Protein AF-K1SEP2-F1 (afdb_monomer_lite)

Foldseek 3Di:
DPPPPAADEDEFDDDPRNVVVQVVCVVVVRHFVVVVDPPDPDQWTADPVNRYIYD

Structure (mmCIF, N/CA/C/O backbone):
data_AF-K1SEP2-F1
#
_entry.id   AF-K1SEP2-F1
#
loop_
_atom_site.group_PDB
_atom_site.id
_atom_site.type_symbol
_atom_site.label_atom_id
_atom_site.label_alt_id
_atom_site.label_comp_id
_atom_site.label_asym_id
_atom_site.label_entity_id
_atom_site.label_seq_id
_atom_site.pdbx_PDB_ins_code
_atom_site.Cartn_x
_atom_site.Cartn_y
_atom_site.Cartn_z
_atom_site.occupancy
_atom_site.B_iso_or_equiv
_atom_site.auth_seq_id
_atom_site.auth_comp_id
_atom_site.auth_asym_id
_atom_site.auth_atom_id
_atom_site.pdbx_PDB_model_num
ATOM 1 N N . MET A 1 1 ? -24.695 -0.283 16.612 1.00 45.72 1 MET A N 1
ATOM 2 C CA . MET A 1 1 ? -23.534 -1.176 16.430 1.00 45.72 1 MET A CA 1
ATOM 3 C C . MET A 1 1 ? -22.470 -0.371 15.707 1.00 45.72 1 MET A C 1
ATOM 5 O O . MET A 1 1 ? -22.531 -0.256 14.492 1.00 45.72 1 MET A O 1
ATOM 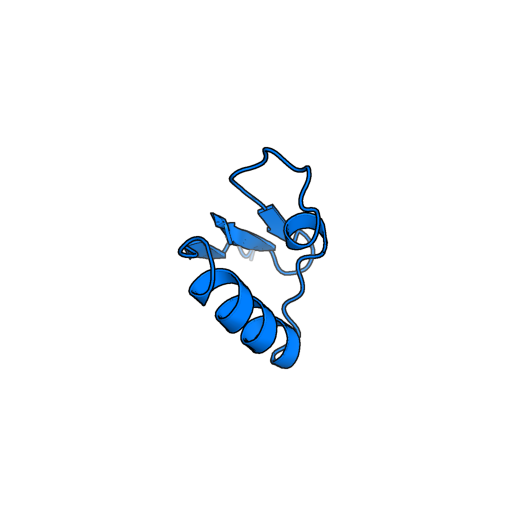9 N N . GLU A 1 2 ? -21.586 0.297 16.448 1.00 54.50 2 GLU A N 1
ATOM 10 C CA . GLU A 1 2 ? -20.461 1.008 15.835 1.00 54.50 2 GLU A CA 1
ATOM 11 C C . GLU A 1 2 ? -19.425 -0.026 15.402 1.00 54.50 2 GLU A C 1
ATOM 13 O O . GLU A 1 2 ? -18.746 -0.641 16.225 1.00 54.50 2 GLU A O 1
ATOM 18 N N . V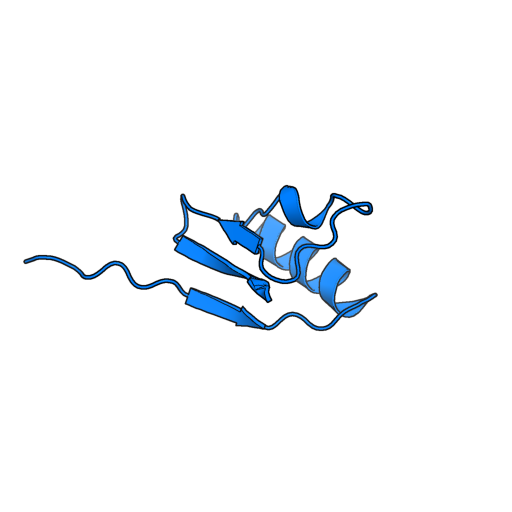AL A 1 3 ? -19.346 -0.275 14.098 1.00 61.19 3 VAL A N 1
ATOM 19 C CA . VAL A 1 3 ? -18.286 -1.104 13.532 1.00 61.19 3 VAL A CA 1
ATOM 20 C C . VAL A 1 3 ? -17.035 -0.230 13.535 1.00 61.19 3 VAL A C 1
ATOM 22 O O . VAL A 1 3 ? -16.910 0.672 12.709 1.00 61.19 3 VAL A O 1
ATOM 25 N N . PHE A 1 4 ? -16.128 -0.435 14.496 1.00 61.47 4 PHE A N 1
ATOM 26 C CA . PHE A 1 4 ? -14.813 0.210 14.478 1.00 61.47 4 PHE A CA 1
ATOM 27 C C . PHE A 1 4 ? -14.118 -0.177 13.173 1.00 61.47 4 PHE A C 1
ATOM 29 O O . PHE A 1 4 ? -13.619 -1.292 13.017 1.00 61.47 4 PHE A O 1
ATOM 36 N N . MET A 1 5 ? -14.133 0.738 12.212 1.00 67.25 5 MET A N 1
ATOM 37 C CA . MET A 1 5 ? -13.591 0.508 10.884 1.00 67.25 5 MET A CA 1
ATOM 38 C C . MET A 1 5 ? -12.065 0.634 10.992 1.00 67.25 5 MET A C 1
ATOM 40 O O . MET A 1 5 ? -11.497 1.722 10.889 1.00 67.25 5 MET A O 1
ATOM 44 N N . LYS A 1 6 ? -11.424 -0.484 11.346 1.00 86.69 6 LYS A N 1
ATOM 45 C CA . LYS A 1 6 ? -9.976 -0.593 11.544 1.00 86.69 6 LYS A CA 1
ATOM 46 C C . LYS A 1 6 ? -9.257 -0.518 10.203 1.00 86.69 6 LYS A C 1
ATOM 48 O O . LYS A 1 6 ? -9.710 -1.098 9.223 1.00 86.69 6 LYS A O 1
ATOM 53 N N . TYR A 1 7 ? -8.110 0.152 10.202 1.00 89.88 7 TYR A N 1
ATOM 54 C CA . TYR A 1 7 ? -7.217 0.147 9.053 1.00 89.88 7 TYR A CA 1
ATOM 55 C C . TYR A 1 7 ? -6.580 -1.227 8.883 1.00 89.88 7 TYR A C 1
ATOM 57 O O . TYR A 1 7 ? -6.092 -1.807 9.859 1.00 89.88 7 TYR A O 1
ATOM 65 N N . ILE A 1 8 ? -6.543 -1.717 7.646 1.00 90.50 8 ILE A N 1
ATOM 66 C CA . ILE A 1 8 ? -5.716 -2.868 7.288 1.00 90.50 8 ILE A CA 1
ATOM 67 C C . ILE A 1 8 ? -4.368 -2.329 6.832 1.00 90.50 8 ILE A C 1
ATOM 69 O O . ILE A 1 8 ? -4.282 -1.539 5.893 1.00 90.50 8 ILE A O 1
ATOM 73 N N . THR A 1 9 ? -3.313 -2.755 7.516 1.00 91.19 9 THR A N 1
ATOM 74 C CA . THR A 1 9 ? -1.947 -2.346 7.207 1.00 91.19 9 THR A CA 1
ATOM 75 C C . THR A 1 9 ? -1.240 -3.453 6.426 1.00 91.19 9 THR A C 1
ATOM 77 O O . THR A 1 9 ? -1.125 -4.576 6.915 1.00 91.19 9 THR A O 1
ATOM 80 N N . ILE A 1 10 ? -0.746 -3.134 5.232 1.00 90.00 10 ILE A N 1
ATOM 81 C CA . ILE A 1 10 ? -0.028 -4.036 4.328 1.00 90.00 10 ILE A CA 1
ATOM 82 C C . ILE A 1 10 ? 1.437 -3.591 4.267 1.00 90.00 10 ILE A C 1
ATOM 84 O O . ILE A 1 10 ? 1.737 -2.486 3.821 1.00 90.00 10 ILE A O 1
ATOM 88 N N . ALA A 1 11 ? 2.347 -4.458 4.710 1.00 91.75 11 ALA A N 1
ATOM 89 C CA . ALA A 1 11 ? 3.785 -4.224 4.601 1.00 91.75 11 ALA A CA 1
ATOM 90 C C . ALA A 1 11 ? 4.257 -4.546 3.177 1.00 91.75 11 ALA A C 1
ATOM 92 O O . ALA A 1 11 ? 4.080 -5.678 2.711 1.00 91.75 11 ALA A O 1
ATOM 93 N N . LEU A 1 12 ? 4.866 -3.586 2.484 1.00 88.31 12 LEU A N 1
ATOM 94 C CA . LEU A 1 12 ? 5.377 -3.771 1.128 1.00 88.31 12 LEU A CA 1
ATOM 95 C C . LEU A 1 12 ? 6.906 -3.683 1.100 1.00 88.31 12 LEU A C 1
ATOM 97 O O . LEU A 1 12 ? 7.526 -2.726 1.551 1.00 88.31 12 LEU A O 1
ATOM 101 N N . ALA A 1 13 ? 7.542 -4.686 0.495 1.00 86.00 13 ALA A N 1
ATOM 102 C CA . ALA A 1 13 ? 8.981 -4.660 0.258 1.00 86.00 13 ALA A CA 1
ATOM 103 C C . ALA A 1 13 ? 9.340 -3.637 -0.834 1.00 86.00 13 ALA A C 1
ATOM 105 O O . ALA A 1 13 ? 8.668 -3.559 -1.859 1.00 86.00 13 ALA A O 1
ATOM 106 N N . LYS A 1 14 ? 10.447 -2.899 -0.679 1.00 83.12 14 LYS A N 1
ATOM 107 C CA . LYS A 1 14 ? 10.907 -1.917 -1.679 1.00 83.12 14 LYS A CA 1
ATOM 108 C C . LYS A 1 14 ? 11.326 -2.549 -3.017 1.00 83.12 14 LYS A C 1
ATOM 110 O O . LYS A 1 14 ? 11.676 -3.723 -3.121 1.00 83.12 14 LYS A O 1
ATOM 115 N N . GLY A 1 15 ? 11.372 -1.716 -4.058 1.00 85.56 15 GLY A N 1
ATOM 116 C CA . GLY A 1 15 ? 11.975 -2.060 -5.347 1.00 85.56 15 GLY A CA 1
ATOM 117 C C . GLY A 1 15 ? 11.029 -2.811 -6.285 1.00 85.56 15 GLY A C 1
ATOM 118 O O . GLY A 1 15 ? 9.911 -2.366 -6.533 1.00 85.56 15 GLY A O 1
ATOM 119 N N . ARG A 1 16 ? 11.501 -3.918 -6.878 1.00 89.31 16 ARG A N 1
ATOM 120 C CA . ARG A 1 16 ? 10.745 -4.667 -7.904 1.00 89.31 16 ARG A CA 1
ATOM 121 C C . ARG A 1 16 ? 9.470 -5.303 -7.349 1.00 89.31 16 ARG A C 1
ATOM 123 O O . ARG A 1 16 ? 8.442 -5.238 -8.013 1.00 89.31 16 ARG A O 1
ATOM 130 N N . LEU A 1 17 ? 9.543 -5.850 -6.134 1.00 89.50 17 LEU 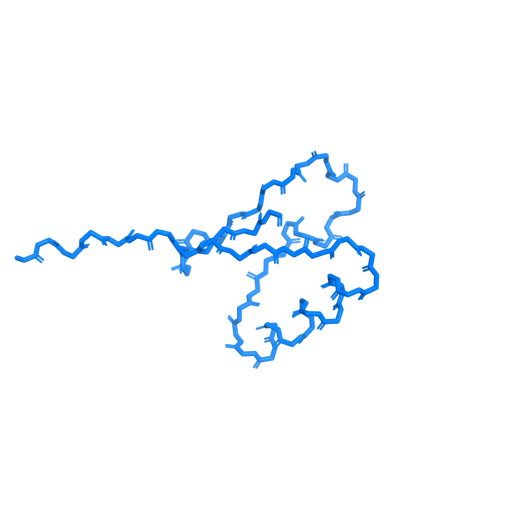A N 1
ATOM 131 C CA . LEU A 1 17 ? 8.410 -6.512 -5.487 1.00 89.50 17 LEU A CA 1
ATOM 132 C C . LEU A 1 17 ? 7.273 -5.525 -5.201 1.00 89.50 17 LEU A C 1
ATOM 134 O O . LEU A 1 17 ? 6.148 -5.811 -5.585 1.00 89.50 17 LEU A O 1
ATOM 138 N N . ALA A 1 18 ? 7.561 -4.331 -4.663 1.00 86.69 18 ALA A N 1
ATOM 139 C CA . ALA A 1 18 ? 6.548 -3.279 -4.498 1.00 86.69 18 ALA A CA 1
ATOM 140 C C . ALA A 1 18 ? 5.790 -2.991 -5.798 1.00 86.69 18 ALA A C 1
ATOM 142 O O . ALA A 1 18 ? 4.567 -2.941 -5.792 1.00 86.69 18 ALA A O 1
ATOM 143 N N . LYS A 1 19 ? 6.503 -2.833 -6.921 1.00 85.94 19 LYS A N 1
ATOM 144 C CA . LYS A 1 19 ? 5.871 -2.526 -8.214 1.00 85.94 19 LYS A CA 1
ATOM 145 C C . LYS A 1 19 ? 4.954 -3.650 -8.693 1.00 85.94 19 LYS A C 1
ATOM 147 O O . LYS A 1 19 ? 3.873 -3.374 -9.196 1.00 85.94 19 LYS A O 1
ATOM 152 N N . GLN A 1 20 ? 5.386 -4.900 -8.536 1.00 90.88 20 GLN A N 1
ATOM 153 C CA . GLN A 1 20 ? 4.591 -6.065 -8.926 1.00 90.88 20 GLN A CA 1
ATOM 154 C C . GLN A 1 20 ? 3.359 -6.224 -8.032 1.00 90.88 20 GLN A C 1
ATOM 156 O O . GLN A 1 20 ? 2.261 -6.417 -8.544 1.00 90.88 20 GLN A O 1
ATOM 161 N N . THR A 1 21 ? 3.519 -6.080 -6.715 1.00 91.06 21 THR A N 1
ATOM 162 C CA . THR A 1 21 ? 2.399 -6.151 -5.772 1.00 91.06 21 THR A CA 1
ATOM 163 C C . THR A 1 21 ? 1.405 -5.017 -5.994 1.00 91.06 21 THR A C 1
ATOM 165 O O . THR A 1 21 ? 0.207 -5.269 -5.994 1.00 91.06 21 THR A O 1
ATOM 168 N N . LEU A 1 22 ? 1.872 -3.792 -6.259 1.00 88.19 22 LEU A N 1
ATOM 169 C CA . LEU A 1 22 ? 1.000 -2.670 -6.615 1.00 88.19 22 LEU A CA 1
ATOM 170 C C . LEU A 1 22 ? 0.188 -2.962 -7.878 1.00 88.19 22 LEU A C 1
ATOM 172 O O . LEU A 1 22 ? -1.020 -2.770 -7.867 1.00 88.19 22 LEU A O 1
ATOM 176 N N . ALA A 1 23 ? 0.814 -3.501 -8.927 1.00 90.00 23 ALA A N 1
ATOM 177 C CA . ALA A 1 23 ? 0.100 -3.867 -10.150 1.00 90.00 23 ALA A CA 1
ATOM 178 C C . ALA A 1 23 ? -0.970 -4.953 -9.918 1.00 90.00 23 ALA A C 1
ATOM 180 O O . ALA A 1 23 ? -2.006 -4.945 -10.579 1.00 90.00 23 ALA A O 1
ATOM 181 N N . LEU A 1 24 ? -0.736 -5.883 -8.985 1.00 91.81 24 LEU A N 1
ATOM 182 C CA . LEU A 1 24 ? -1.728 -6.891 -8.592 1.00 91.81 24 LEU A CA 1
ATOM 183 C C . LEU A 1 24 ? -2.871 -6.277 -7.774 1.00 91.81 24 LEU A C 1
ATOM 185 O O . LEU A 1 24 ? -4.029 -6.588 -8.029 1.00 91.81 24 LEU A O 1
ATOM 189 N N . LEU A 1 25 ? -2.561 -5.388 -6.829 1.00 90.12 25 LEU A N 1
ATOM 190 C CA . LEU A 1 25 ? -3.558 -4.680 -6.022 1.00 90.12 25 LEU A CA 1
ATOM 191 C C . LEU A 1 25 ? -4.462 -3.792 -6.889 1.00 90.12 25 LEU A C 1
ATOM 193 O O . LEU A 1 25 ? -5.676 -3.767 -6.691 1.00 90.12 25 LEU A O 1
ATOM 197 N N . GLU A 1 26 ? -3.901 -3.133 -7.904 1.00 89.88 26 GLU A N 1
ATOM 198 C CA . GLU A 1 26 ? -4.680 -2.336 -8.856 1.00 89.88 26 GLU A CA 1
ATOM 199 C C . GLU A 1 26 ? -5.702 -3.191 -9.615 1.00 89.88 26 GLU A C 1
ATOM 201 O O . GLU A 1 26 ? -6.844 -2.769 -9.791 1.00 89.88 26 GLU A O 1
ATOM 206 N N . GLN A 1 27 ? -5.339 -4.421 -9.998 1.00 92.25 27 GLN A N 1
ATOM 207 C CA . GLN A 1 27 ? -6.267 -5.355 -10.648 1.00 92.25 27 GLN A CA 1
ATOM 208 C C . GLN A 1 27 ? -7.415 -5.789 -9.728 1.00 92.25 27 GLN A C 1
ATOM 210 O O . GLN A 1 27 ? -8.494 -6.111 -10.220 1.00 92.25 27 GLN A O 1
ATOM 215 N N . THR A 1 28 ? -7.219 -5.772 -8.406 1.00 89.69 28 THR A N 1
ATOM 216 C CA . THR A 1 28 ? -8.274 -6.067 -7.425 1.00 89.69 28 THR A CA 1
ATOM 217 C C . THR A 1 28 ? -9.072 -4.827 -7.010 1.00 89.69 28 THR A C 1
ATOM 219 O O . THR A 1 28 ? -9.890 -4.919 -6.097 1.00 89.69 28 THR A O 1
ATOM 222 N N . GLY A 1 29 ? -8.838 -3.665 -7.634 1.00 87.88 29 GLY A N 1
ATOM 223 C CA . GLY A 1 29 ? -9.513 -2.403 -7.305 1.00 87.88 29 GLY A CA 1
ATOM 224 C C . GLY A 1 29 ? -8.902 -1.634 -6.129 1.00 87.88 29 GLY A C 1
ATOM 225 O O . GLY A 1 29 ? -9.489 -0.660 -5.667 1.00 87.88 29 GLY A O 1
ATOM 226 N N . ILE A 1 30 ? -7.729 -2.046 -5.638 1.00 88.06 30 ILE A N 1
ATOM 227 C CA . ILE A 1 30 ? -6.988 -1.347 -4.585 1.00 88.06 30 ILE A CA 1
ATOM 228 C C . ILE A 1 30 ? -5.945 -0.450 -5.252 1.00 88.06 30 ILE A C 1
ATOM 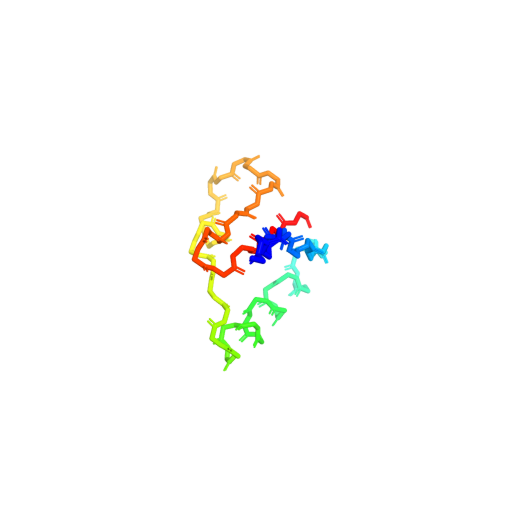230 O O . ILE A 1 30 ? -4.911 -0.922 -5.724 1.00 88.06 30 ILE A O 1
ATOM 234 N N . THR A 1 31 ? -6.196 0.855 -5.279 1.00 82.69 31 THR A N 1
ATOM 235 C CA . THR A 1 31 ? -5.271 1.840 -5.856 1.00 82.69 31 THR A CA 1
ATOM 236 C C . THR A 1 31 ? -4.684 2.739 -4.767 1.00 82.69 31 THR A C 1
ATOM 238 O O . THR A 1 31 ? -5.310 3.010 -3.741 1.00 82.69 31 THR A O 1
ATOM 241 N N . CYS A 1 32 ? -3.443 3.189 -4.955 1.00 78.19 32 CYS A N 1
ATOM 242 C CA . CYS A 1 32 ? -2.816 4.176 -4.077 1.00 78.19 32 CYS A CA 1
ATOM 243 C C . CYS A 1 32 ? -1.903 5.076 -4.917 1.00 78.19 32 CYS A C 1
ATOM 245 O O . CYS A 1 32 ? -0.736 4.761 -5.150 1.00 78.19 32 CYS A O 1
ATOM 247 N N . GLU A 1 33 ? -2.459 6.172 -5.441 1.00 78.56 33 GLU A N 1
ATOM 248 C CA . GLU A 1 33 ? -1.747 7.056 -6.376 1.00 78.56 33 GLU A CA 1
ATOM 249 C C . GLU A 1 33 ? -0.514 7.713 -5.752 1.00 78.56 33 GLU A C 1
ATOM 251 O O . GLU A 1 33 ? 0.504 7.864 -6.426 1.00 78.56 33 GLU A O 1
ATOM 256 N N . GLU A 1 34 ? -0.552 8.001 -4.447 1.00 74.50 34 GLU A N 1
ATOM 257 C CA . GLU A 1 34 ? 0.591 8.558 -3.715 1.00 74.50 34 GLU A CA 1
ATOM 258 C C . GLU A 1 34 ? 1.841 7.659 -3.779 1.00 74.50 34 GLU A C 1
ATOM 260 O O . GLU A 1 34 ? 2.954 8.167 -3.686 1.00 74.50 34 GLU A O 1
ATOM 265 N N . MET A 1 35 ? 1.693 6.340 -3.981 1.00 75.69 35 MET A N 1
ATOM 266 C CA . MET A 1 35 ? 2.832 5.416 -4.117 1.00 75.69 35 MET A CA 1
ATOM 267 C C . MET A 1 35 ? 3.522 5.490 -5.486 1.00 75.69 35 MET A C 1
ATOM 269 O O . MET A 1 35 ? 4.608 4.928 -5.660 1.00 75.69 35 MET A O 1
ATOM 273 N N . LYS A 1 36 ? 2.898 6.138 -6.478 1.00 75.44 36 LYS A N 1
ATOM 274 C CA . LYS A 1 36 ? 3.473 6.329 -7.820 1.00 75.44 36 LYS A CA 1
ATOM 275 C C . LYS A 1 36 ? 4.376 7.557 -7.894 1.00 75.44 36 LYS A C 1
ATOM 277 O O . LYS A 1 36 ? 5.208 7.627 -8.803 1.00 75.44 36 LYS A O 1
ATOM 282 N N . ASP A 1 37 ? 4.229 8.486 -6.952 1.00 81.00 37 ASP A N 1
ATOM 283 C CA . ASP A 1 37 ? 5.120 9.628 -6.811 1.00 81.00 37 ASP A CA 1
ATOM 284 C C . ASP A 1 37 ? 6.522 9.140 -6.416 1.00 81.00 37 ASP A C 1
ATOM 286 O O . ASP A 1 37 ? 6.711 8.462 -5.407 1.00 81.00 37 ASP A O 1
ATOM 290 N N . LYS A 1 38 ? 7.518 9.449 -7.250 1.00 74.06 38 LYS A N 1
ATOM 291 C CA . LYS A 1 38 ? 8.913 9.039 -7.033 1.00 74.06 38 LYS A CA 1
ATOM 292 C C . LYS A 1 38 ? 9.683 10.020 -6.153 1.00 74.06 38 LYS A C 1
ATOM 294 O O . LYS A 1 38 ? 10.744 9.644 -5.654 1.00 74.06 38 LYS A O 1
ATOM 299 N N . ASP A 1 39 ? 9.165 11.230 -5.965 1.00 81.00 39 ASP A N 1
ATOM 300 C CA . ASP A 1 39 ? 9.801 12.294 -5.186 1.00 81.00 39 ASP A CA 1
ATOM 301 C C . ASP A 1 39 ? 9.322 12.306 -3.725 1.00 81.00 39 ASP A C 1
ATOM 303 O O . ASP A 1 39 ? 9.919 12.958 -2.859 1.00 81.00 39 ASP A O 1
ATOM 307 N N . THR A 1 40 ? 8.281 11.527 -3.412 1.00 81.88 40 THR A N 1
ATOM 308 C CA . THR A 1 40 ? 7.764 11.400 -2.052 1.00 81.88 40 THR A CA 1
ATOM 309 C C . THR A 1 40 ? 8.776 10.743 -1.109 1.00 81.88 40 THR A C 1
ATOM 311 O O . THR A 1 40 ? 9.362 9.693 -1.376 1.00 81.88 40 THR A O 1
ATOM 314 N N . ARG A 1 41 ? 8.961 11.362 0.062 1.00 82.69 41 ARG A N 1
ATOM 315 C CA . ARG A 1 41 ? 9.747 10.809 1.180 1.00 82.69 41 ARG A CA 1
ATOM 316 C C . ARG A 1 41 ? 8.873 10.107 2.221 1.00 82.69 41 ARG A C 1
ATOM 318 O O . ARG A 1 41 ? 9.384 9.692 3.262 1.00 82.69 41 ARG A O 1
ATOM 325 N N . LYS A 1 42 ? 7.562 10.006 1.976 1.00 83.50 42 LYS A N 1
ATOM 326 C CA . LYS A 1 42 ? 6.638 9.307 2.873 1.00 83.50 42 LYS A CA 1
ATOM 327 C C . LYS A 1 42 ? 6.964 7.812 2.870 1.00 83.50 42 LYS A C 1
ATOM 329 O O . LYS A 1 42 ? 7.181 7.212 1.824 1.00 83.50 42 LYS A O 1
ATOM 334 N N . LEU A 1 43 ? 7.006 7.224 4.063 1.00 81.69 43 LEU A N 1
ATOM 335 C CA . LEU A 1 43 ? 7.138 5.775 4.244 1.00 81.69 43 LEU A CA 1
ATOM 336 C C . LEU A 1 43 ? 5.777 5.094 4.371 1.00 81.69 43 LEU A C 1
ATOM 338 O O . LEU A 1 43 ? 5.672 3.913 4.090 1.00 81.69 43 LEU A O 1
ATOM 342 N N . ILE A 1 44 ? 4.757 5.840 4.799 1.00 86.38 44 ILE A N 1
ATOM 343 C CA . ILE A 1 44 ? 3.409 5.332 5.022 1.00 86.38 44 ILE A CA 1
ATOM 344 C C . ILE A 1 44 ? 2.473 6.016 4.032 1.00 86.38 44 ILE A C 1
ATOM 346 O O . ILE A 1 44 ? 2.426 7.248 3.983 1.00 86.38 44 ILE A O 1
ATOM 350 N N . PHE A 1 45 ? 1.719 5.216 3.289 1.00 88.19 45 PHE A N 1
ATOM 351 C CA . PHE A 1 45 ? 0.704 5.660 2.336 1.00 88.19 45 PHE A CA 1
ATOM 352 C C . PHE A 1 45 ? -0.663 5.191 2.802 1.00 88.19 45 PHE A C 1
ATOM 354 O O . PHE A 1 45 ? -0.785 4.085 3.333 1.00 88.19 45 PHE A O 1
ATOM 361 N N . ILE A 1 46 ? -1.683 6.028 2.647 1.00 87.56 46 ILE A N 1
ATOM 362 C CA . ILE A 1 46 ? -3.010 5.749 3.193 1.00 87.56 46 ILE A CA 1
ATOM 363 C C . ILE A 1 46 ? -4.035 5.892 2.076 1.00 87.56 46 ILE A C 1
ATOM 365 O O . ILE A 1 46 ? -4.123 6.931 1.435 1.00 87.56 46 ILE A O 1
ATOM 369 N N . ASN A 1 47 ? -4.828 4.847 1.863 1.00 87.31 47 ASN A N 1
ATOM 370 C CA . ASN A 1 47 ? -6.067 4.946 1.108 1.00 87.31 47 ASN A CA 1
ATOM 371 C C . ASN A 1 47 ? -7.214 5.094 2.119 1.00 87.31 47 ASN A C 1
ATOM 373 O O . ASN A 1 47 ? -7.582 4.130 2.792 1.00 87.31 47 ASN A O 1
ATOM 377 N N . GLU A 1 48 ? -7.740 6.313 2.250 1.00 86.00 48 GLU A N 1
ATOM 378 C CA . GLU A 1 48 ? -8.818 6.663 3.188 1.00 86.00 48 GLU A CA 1
ATOM 379 C C . GLU A 1 48 ? -10.167 6.028 2.803 1.00 86.00 48 GLU A C 1
ATOM 381 O O . GLU A 1 48 ? -10.941 5.658 3.687 1.00 86.00 48 GLU A O 1
ATOM 38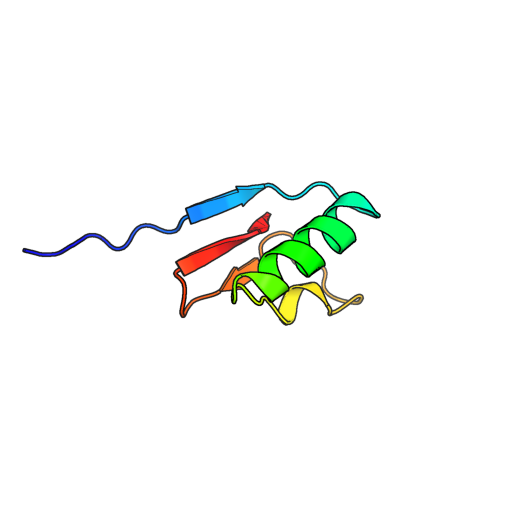6 N N . GLU A 1 49 ? -10.435 5.830 1.506 1.00 86.19 49 GLU A N 1
ATOM 387 C CA . GLU A 1 49 ? -11.683 5.221 1.017 1.00 86.19 49 GLU A CA 1
ATOM 388 C C . GLU A 1 49 ? -11.790 3.750 1.428 1.00 86.19 49 GLU A C 1
ATOM 390 O O . GLU A 1 49 ? -12.815 3.306 1.948 1.00 86.19 49 GLU A O 1
ATOM 395 N N . LEU A 1 50 ? -10.705 2.996 1.239 1.00 87.88 50 LEU A N 1
ATOM 396 C CA . LEU A 1 50 ? -10.631 1.568 1.562 1.00 87.88 50 LEU A CA 1
ATOM 397 C C . LEU A 1 50 ? -10.098 1.300 2.977 1.00 87.88 50 LEU A C 1
ATOM 399 O O . LEU A 1 50 ? -10.050 0.149 3.411 1.00 87.88 50 LEU A O 1
ATOM 403 N N . LYS A 1 51 ? -9.682 2.349 3.696 1.00 88.81 51 LYS A N 1
ATOM 404 C CA . LYS A 1 51 ? -8.986 2.279 4.993 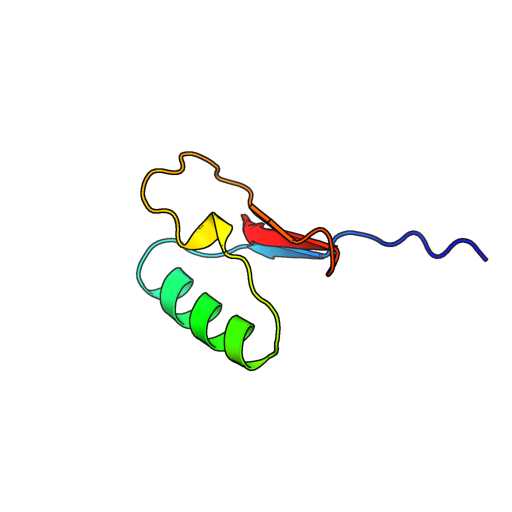1.00 88.81 51 LYS A CA 1
ATOM 405 C C . LYS A 1 51 ? -7.788 1.334 4.966 1.00 88.81 51 LYS A C 1
ATOM 407 O O . LYS A 1 51 ? -7.591 0.506 5.860 1.00 88.81 51 LYS A O 1
ATOM 412 N N . LEU A 1 52 ? -6.952 1.489 3.946 1.00 89.81 52 LEU A N 1
ATOM 413 C CA . LEU A 1 52 ? -5.712 0.734 3.796 1.00 89.81 52 LEU A CA 1
ATOM 414 C C . LEU A 1 52 ? -4.515 1.606 4.144 1.00 89.81 52 LEU A C 1
ATOM 416 O O . LEU A 1 52 ? -4.464 2.778 3.777 1.00 89.81 52 LEU A O 1
ATOM 420 N N . LYS A 1 53 ? -3.537 1.023 4.832 1.00 90.06 53 LYS A N 1
ATOM 421 C CA . LYS A 1 53 ? -2.219 1.624 5.045 1.00 90.06 53 LYS A CA 1
ATOM 422 C C . LYS A 1 53 ? -1.152 0.752 4.410 1.00 90.06 53 LYS A C 1
ATOM 424 O O . LYS A 1 53 ? -1.120 -0.447 4.661 1.00 90.06 53 LYS A O 1
ATOM 429 N N . PHE A 1 54 ? -0.253 1.355 3.654 1.00 88.25 54 PHE A N 1
ATOM 430 C CA . PHE A 1 54 ? 0.924 0.700 3.096 1.00 88.25 54 PHE A CA 1
ATOM 431 C C . PHE A 1 54 ? 2.166 1.263 3.780 1.00 88.25 54 PHE A C 1
ATOM 433 O O . PHE A 1 54 ? 2.258 2.482 3.918 1.00 88.25 54 PHE A O 1
ATOM 440 N N . PHE A 1 55 ? 3.088 0.407 4.224 1.00 84.75 55 PHE A N 1
ATOM 441 C CA . PHE A 1 55 ? 4.371 0.816 4.814 1.00 84.75 55 PHE A CA 1
ATOM 442 C C . PHE A 1 55 ? 5.532 -0.062 4.344 1.00 84.75 55 PHE A C 1
ATOM 444 O O . PHE A 1 55 ? 5.254 -1.206 3.913 1.00 84.75 55 PHE A O 1
#

pLDDT: mean 83.57, std 9.52, range [45.72, 92.25]

Organism: NCBI:txid408170

Sequence (55 aa):
MEVFMKYITIALAKGRLAKQTLALLEQTGITCEEMKDKDTRKLIFINEELKLKFF

Radius of gyration: 12.11 Å; chains: 1; bounding box: 36×19×27 Å

Secondary structure (DSSP, 8-state):
-----PPEEE---TTHHHHHHHHHHHHTT---GGGG-SS---S-EEETTTTEEE-